Protein AF-A0A482YYC8-F1 (afdb_monomer_lite)

pLDDT: mean 89.74, std 14.78, range [35.66, 98.25]

Foldseek 3Di:
DDDQPWFDKFFPDDDQFFTWIQGPNDIDTDGCVNVVVPNPDDPVVVGPWIHNDVPRIDD

Structure (mmCIF, N/CA/C/O backbone):
data_AF-A0A482YYC8-F1
#
_entry.id   AF-A0A482YYC8-F1
#
loop_
_atom_site.group_PDB
_atom_site.id
_atom_site.type_symbol
_atom_site.label_atom_id
_atom_site.label_alt_id
_atom_site.label_comp_id
_atom_site.label_asym_id
_atom_site.label_entity_id
_atom_site.label_seq_id
_atom_site.pdbx_PDB_ins_code
_atom_site.Cartn_x
_atom_site.Cartn_y
_atom_site.Cartn_z
_atom_site.occupancy
_atom_site.B_iso_or_equiv
_atom_site.auth_seq_id
_atom_site.auth_comp_id
_atom_site.auth_asym_id
_atom_site.auth_atom_id
_atom_site.pdbx_PDB_model_num
ATOM 1 N N . MET A 1 1 ? -0.825 -16.589 -23.262 1.00 35.66 1 MET A N 1
ATOM 2 C CA . MET A 1 1 ? -0.795 -15.139 -23.547 1.00 35.66 1 MET A CA 1
ATOM 3 C C . MET A 1 1 ? -0.113 -14.489 -22.364 1.00 35.66 1 MET A C 1
ATOM 5 O O . MET A 1 1 ? -0.502 -14.790 -21.248 1.00 35.66 1 MET A O 1
ATOM 9 N N . ASN A 1 2 ? 0.964 -13.749 -22.618 1.00 40.91 2 ASN A N 1
ATOM 10 C CA . ASN A 1 2 ? 1.923 -13.295 -21.614 1.00 40.91 2 ASN A CA 1
ATOM 11 C C . ASN A 1 2 ? 1.245 -12.427 -20.553 1.00 40.91 2 ASN A C 1
ATOM 13 O O . ASN A 1 2 ? 0.878 -11.283 -20.823 1.00 40.91 2 ASN A O 1
ATOM 17 N N . GLU A 1 3 ? 1.103 -12.972 -19.350 1.00 48.91 3 GLU A N 1
ATOM 18 C CA . GLU A 1 3 ? 0.878 -12.171 -18.159 1.00 48.91 3 GLU A CA 1
ATOM 19 C C . GLU A 1 3 ? 2.095 -11.252 -18.039 1.00 48.91 3 GLU A C 1
ATOM 21 O O . GLU A 1 3 ? 3.230 -11.719 -17.942 1.00 48.91 3 GLU A O 1
ATOM 26 N N . LYS A 1 4 ? 1.876 -9.939 -18.182 1.00 50.81 4 LYS A N 1
ATOM 27 C CA . LYS A 1 4 ? 2.870 -8.924 -17.823 1.00 50.81 4 LYS A CA 1
ATOM 28 C C . LYS A 1 4 ? 3.393 -9.328 -16.449 1.00 50.81 4 LYS A C 1
ATOM 30 O O . LYS A 1 4 ? 2.586 -9.384 -15.528 1.00 50.81 4 LYS A O 1
ATOM 35 N N . SER A 1 5 ? 4.681 -9.640 -16.337 1.00 54.53 5 SER A N 1
ATOM 36 C CA . SER A 1 5 ? 5.319 -9.990 -15.072 1.00 54.53 5 SER A CA 1
ATOM 37 C C . SER A 1 5 ? 5.131 -8.832 -14.093 1.00 54.53 5 SER A C 1
ATOM 39 O O . SER A 1 5 ? 5.923 -7.895 -14.085 1.00 54.53 5 SER A O 1
ATOM 41 N N . THR A 1 6 ? 4.045 -8.842 -13.321 1.00 57.97 6 THR A N 1
ATOM 42 C CA . THR A 1 6 ? 3.902 -7.987 -12.148 1.00 57.97 6 THR A CA 1
ATOM 43 C C . THR A 1 6 ? 5.039 -8.363 -11.223 1.00 57.97 6 THR A C 1
ATOM 45 O O . THR A 1 6 ? 5.206 -9.539 -10.890 1.00 57.97 6 THR A O 1
ATOM 48 N N . LEU A 1 7 ? 5.853 -7.377 -10.869 1.00 71.00 7 LEU A N 1
ATOM 49 C CA . LEU A 1 7 ? 6.875 -7.568 -9.856 1.00 71.00 7 LEU A CA 1
ATOM 50 C C . LEU A 1 7 ? 6.162 -7.836 -8.522 1.00 71.00 7 LEU A C 1
ATOM 52 O O . LEU A 1 7 ? 5.059 -7.335 -8.282 1.00 71.00 7 LEU A O 1
ATOM 56 N N . ALA A 1 8 ? 6.732 -8.727 -7.712 1.00 84.38 8 ALA A N 1
ATOM 57 C CA . ALA A 1 8 ? 6.108 -9.157 -6.469 1.00 84.38 8 ALA A CA 1
ATOM 58 C C . ALA A 1 8 ? 6.180 -8.017 -5.444 1.00 84.38 8 ALA A C 1
ATOM 60 O O . ALA A 1 8 ? 7.257 -7.714 -4.932 1.00 84.38 8 ALA A O 1
ATOM 61 N N . VAL A 1 9 ? 5.031 -7.403 -5.160 1.00 94.62 9 VAL A N 1
ATOM 62 C CA . VAL A 1 9 ? 4.850 -6.407 -4.102 1.00 94.62 9 VAL A CA 1
ATOM 63 C C . VAL A 1 9 ? 3.773 -6.885 -3.138 1.00 94.62 9 VAL A C 1
ATOM 65 O O . VAL A 1 9 ? 2.750 -7.429 -3.556 1.00 94.62 9 VAL A O 1
ATOM 68 N N . GLU A 1 10 ? 3.998 -6.668 -1.850 1.00 94.81 10 GLU A N 1
ATOM 69 C CA . GLU A 1 10 ? 3.035 -6.968 -0.795 1.00 94.81 10 GLU A CA 1
ATOM 70 C C . GLU A 1 10 ? 3.013 -5.867 0.265 1.00 94.81 10 GLU A C 1
ATOM 72 O O . GLU A 1 10 ? 3.986 -5.138 0.452 1.00 94.81 10 GLU A O 1
ATOM 77 N N . VAL A 1 11 ? 1.897 -5.759 0.984 1.00 96.94 11 VAL A N 1
ATOM 78 C CA . VAL A 1 11 ? 1.816 -4.951 2.204 1.00 96.94 11 VAL A CA 1
ATOM 79 C C . VAL A 1 11 ? 2.227 -5.827 3.383 1.00 96.94 11 VAL A C 1
ATOM 81 O O . VAL A 1 11 ? 1.491 -6.745 3.745 1.00 96.94 11 VAL A O 1
ATOM 84 N N . SER A 1 12 ? 3.377 -5.542 3.996 1.00 96.69 12 SER A N 1
ATOM 85 C CA . SER A 1 12 ? 3.919 -6.348 5.101 1.00 96.69 12 SER A CA 1
ATOM 86 C C . SER A 1 12 ? 3.362 -5.938 6.468 1.00 96.69 12 SER A C 1
ATOM 88 O O . SER A 1 12 ? 3.214 -6.773 7.363 1.00 96.69 12 SER A O 1
ATOM 90 N N . HIS A 1 13 ? 3.025 -4.656 6.646 1.00 96.94 13 HIS A N 1
ATOM 91 C CA . HIS A 1 13 ? 2.501 -4.140 7.908 1.00 96.94 13 HIS A CA 1
ATOM 92 C C . HIS A 1 13 ? 1.594 -2.919 7.715 1.00 96.94 13 HIS A C 1
ATOM 94 O O . HIS A 1 13 ? 1.822 -2.078 6.846 1.00 96.94 13 HIS A O 1
ATOM 100 N N . VAL A 1 14 ? 0.582 -2.795 8.576 1.00 96.50 14 VAL A N 1
ATOM 101 C CA . VAL A 1 14 ? -0.302 -1.626 8.668 1.00 96.50 14 VAL A CA 1
ATOM 102 C C . VAL A 1 14 ? -0.322 -1.170 10.121 1.00 96.50 14 VAL A C 1
ATOM 104 O O . VAL A 1 14 ? -0.592 -1.968 11.018 1.00 96.50 14 VAL A O 1
ATOM 107 N N . SER A 1 15 ? -0.052 0.112 10.356 1.00 95.94 15 SER A N 1
ATOM 108 C CA . SER A 1 15 ? -0.074 0.720 11.690 1.00 95.94 15 SER A CA 1
ATOM 109 C C . SER A 1 15 ? -0.978 1.953 11.734 1.00 95.94 15 SER A C 1
ATOM 111 O O . SER A 1 15 ? -1.586 2.342 10.736 1.00 95.94 15 SER A O 1
ATOM 113 N N . ASN A 1 16 ? -1.011 2.620 12.890 1.00 95.75 16 ASN A N 1
ATOM 114 C CA . 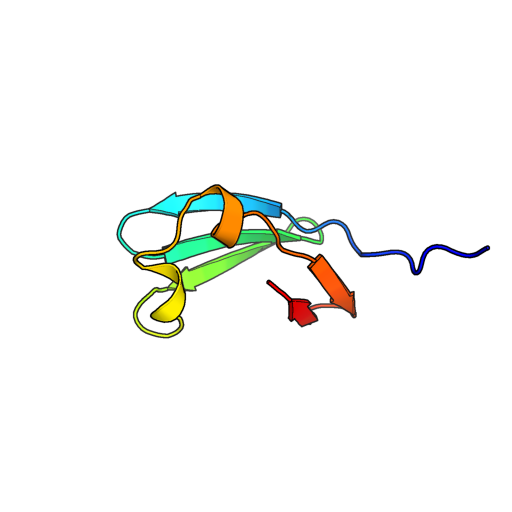ASN A 1 16 ? -1.674 3.914 13.058 1.00 95.75 16 ASN A CA 1
ATOM 115 C C . ASN A 1 16 ? -0.978 5.068 12.310 1.00 95.75 16 ASN A C 1
ATOM 117 O O . ASN A 1 16 ? -1.577 6.131 12.163 1.00 95.75 16 ASN A O 1
ATOM 121 N N . PHE A 1 17 ? 0.267 4.880 11.859 1.00 97.44 17 PHE A N 1
ATOM 122 C CA . PHE A 1 17 ? 1.077 5.932 11.234 1.00 97.44 17 PHE A CA 1
ATOM 123 C C . PHE A 1 17 ? 1.209 5.782 9.718 1.00 97.44 17 PHE A C 1
ATOM 125 O O . PHE A 1 17 ? 1.503 6.759 9.035 1.00 97.44 17 PHE A O 1
ATOM 132 N N . GLY A 1 18 ? 0.999 4.580 9.184 1.00 98.0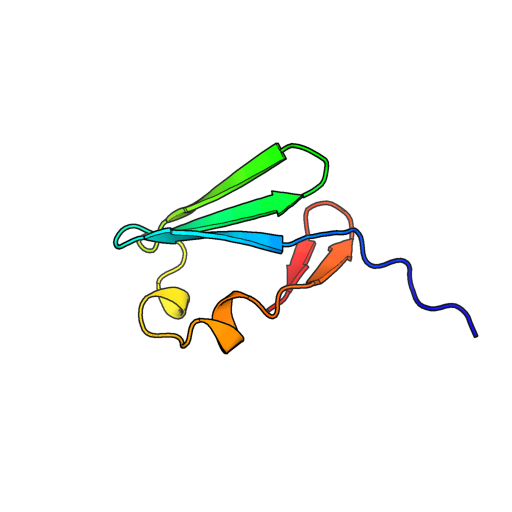0 18 GLY A N 1
ATOM 133 C CA . GLY A 1 18 ? 1.209 4.302 7.771 1.00 98.00 18 GLY A CA 1
ATOM 134 C C . GLY A 1 18 ? 1.232 2.817 7.442 1.00 98.00 18 GLY A C 1
ATOM 135 O O . GLY A 1 18 ? 0.943 1.964 8.293 1.00 98.00 18 GLY A O 1
ATOM 136 N N . VAL A 1 19 ? 1.611 2.541 6.198 1.00 98.00 19 VAL A N 1
ATOM 137 C CA . VAL A 1 19 ? 1.678 1.209 5.586 1.00 98.00 19 VAL A CA 1
ATOM 138 C C . VAL A 1 19 ? 3.120 0.913 5.179 1.00 98.00 19 VAL A C 1
ATOM 140 O O . VAL A 1 19 ? 3.824 1.813 4.725 1.00 98.00 19 VAL A O 1
ATOM 143 N N . TRP A 1 20 ? 3.555 -0.337 5.318 1.00 97.94 20 TRP A N 1
ATOM 144 C CA . TRP A 1 20 ? 4.823 -0.817 4.771 1.00 97.94 20 TRP A CA 1
ATOM 145 C C . TRP A 1 20 ? 4.573 -1.693 3.552 1.00 97.94 20 TRP A C 1
ATOM 147 O O . TRP A 1 20 ? 3.729 -2.591 3.594 1.00 97.94 20 TRP A O 1
ATOM 157 N N . LEU A 1 21 ? 5.334 -1.444 2.490 1.00 97.25 21 LEU A N 1
ATOM 158 C CA . LEU A 1 21 ? 5.435 -2.323 1.334 1.00 97.25 21 LEU A CA 1
ATOM 159 C C . LEU A 1 21 ? 6.730 -3.115 1.391 1.00 97.25 21 LEU A C 1
ATOM 161 O O . LEU A 1 21 ? 7.782 -2.530 1.638 1.00 97.25 21 LEU A O 1
ATOM 165 N N . LEU A 1 22 ? 6.660 -4.405 1.084 1.00 95.75 22 LEU A N 1
ATOM 166 C CA . LEU A 1 22 ? 7.819 -5.221 0.753 1.00 95.75 22 LEU A CA 1
ATOM 167 C C . LEU A 1 22 ? 7.825 -5.449 -0.762 1.00 95.75 22 LEU A C 1
ATOM 169 O O . LEU A 1 22 ? 6.877 -5.986 -1.332 1.00 95.75 22 LEU A O 1
ATOM 173 N N . THR A 1 23 ? 8.895 -5.019 -1.418 1.00 94.75 23 THR A N 1
ATOM 174 C CA . THR A 1 23 ? 9.149 -5.246 -2.850 1.00 94.75 23 THR A CA 1
ATOM 175 C C . THR A 1 23 ? 10.654 -5.341 -3.054 1.00 94.75 23 THR A C 1
ATOM 177 O O . THR A 1 23 ? 11.395 -4.714 -2.309 1.00 94.75 23 THR A O 1
ATOM 180 N N . HIS A 1 24 ? 11.150 -6.129 -4.009 1.00 91.88 24 HIS A N 1
ATOM 181 C CA . HIS A 1 24 ? 12.591 -6.224 -4.331 1.00 91.88 24 HIS A CA 1
ATOM 182 C C . HIS A 1 24 ? 13.534 -6.391 -3.121 1.00 91.88 24 HIS A C 1
ATOM 184 O O . HIS A 1 24 ? 14.633 -5.840 -3.106 1.00 91.88 24 HIS A O 1
ATOM 190 N N .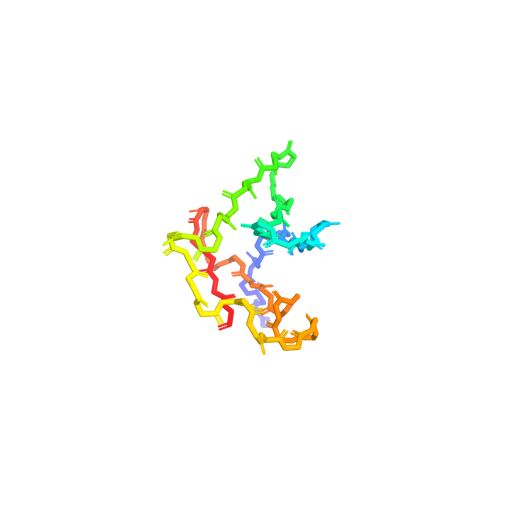 ASN A 1 25 ? 13.112 -7.132 -2.087 1.00 89.38 25 ASN A N 1
ATOM 191 C CA . ASN A 1 25 ? 13.828 -7.283 -0.808 1.00 89.38 25 ASN A CA 1
ATOM 192 C C . ASN A 1 25 ? 14.112 -5.962 -0.057 1.00 89.38 25 ASN A C 1
ATOM 194 O O . ASN A 1 25 ? 15.025 -5.905 0.769 1.00 89.38 25 ASN A O 1
ATOM 198 N N . LYS A 1 26 ? 13.342 -4.905 -0.326 1.00 93.31 26 LYS A N 1
ATOM 199 C CA . LYS A 1 26 ? 13.352 -3.631 0.400 1.00 93.31 26 LYS A CA 1
ATOM 200 C C . LYS A 1 26 ? 11.982 -3.350 1.008 1.00 93.31 26 LYS A C 1
ATOM 202 O O . LYS A 1 26 ? 10.948 -3.682 0.430 1.00 93.31 26 LYS A O 1
ATOM 207 N N . GLU A 1 27 ? 11.997 -2.695 2.163 1.00 95.88 27 GLU A N 1
ATOM 208 C CA . GLU A 1 27 ? 10.793 -2.156 2.785 1.00 95.88 27 GLU A CA 1
ATOM 209 C C . GLU A 1 27 ? 10.652 -0.668 2.475 1.00 95.88 27 GLU A C 1
ATOM 211 O O . GLU A 1 27 ? 11.597 0.108 2.637 1.00 95.88 27 GLU A O 1
ATOM 216 N N . LEU A 1 28 ? 9.459 -0.267 2.044 1.00 96.62 28 LEU A N 1
ATOM 217 C CA . LEU A 1 28 ? 9.095 1.125 1.809 1.00 96.62 28 LEU A CA 1
ATOM 218 C C . LEU A 1 28 ? 8.005 1.520 2.796 1.00 96.62 28 LEU A C 1
ATOM 220 O O . LEU A 1 28 ? 6.953 0.885 2.847 1.00 96.62 28 LEU A O 1
ATOM 224 N N . PHE A 1 29 ? 8.244 2.579 3.566 1.00 97.62 29 PHE A N 1
ATOM 225 C CA . PHE A 1 29 ? 7.241 3.127 4.469 1.00 97.62 29 PHE A CA 1
ATOM 226 C C . PHE A 1 29 ? 6.455 4.249 3.791 1.00 97.62 29 PHE A C 1
ATOM 228 O O . PHE A 1 29 ? 7.031 5.193 3.253 1.00 97.62 29 PHE A O 1
ATOM 235 N N . MET A 1 30 ? 5.132 4.152 3.862 1.00 97.25 30 MET A N 1
ATOM 236 C CA . MET A 1 30 ? 4.185 5.128 3.344 1.00 97.25 30 MET A CA 1
ATOM 237 C C . MET A 1 30 ? 3.402 5.750 4.507 1.00 97.25 30 MET A C 1
ATOM 239 O O . MET A 1 30 ? 2.418 5.155 4.968 1.00 97.25 30 MET A O 1
ATOM 243 N N . PRO A 1 31 ? 3.823 6.923 5.013 1.00 98.25 31 PRO A N 1
ATOM 244 C CA . PRO A 1 31 ? 3.146 7.589 6.120 1.00 98.25 31 PRO A CA 1
ATOM 245 C C . PRO A 1 31 ? 1.778 8.134 5.693 1.00 98.25 31 PRO A C 1
ATOM 247 O O . PRO A 1 31 ? 1.621 8.678 4.603 1.00 98.25 31 PRO A O 1
ATOM 250 N N . TYR A 1 32 ? 0.778 8.077 6.573 1.00 97.69 32 TYR A N 1
ATOM 251 C CA . TYR A 1 32 ? -0.543 8.657 6.289 1.00 97.69 32 TYR A CA 1
ATOM 252 C C . TYR A 1 32 ? -0.538 10.186 6.166 1.00 97.69 32 TYR A C 1
ATOM 254 O O . TYR A 1 32 ? -1.517 10.749 5.684 1.00 97.69 32 TYR A O 1
ATOM 262 N N . GLU A 1 33 ? 0.522 10.861 6.614 1.00 98.00 33 GLU A N 1
ATOM 263 C CA . GLU A 1 33 ? 0.699 12.303 6.404 1.00 98.00 33 GLU A CA 1
ATOM 264 C C . GLU A 1 33 ? 0.866 12.633 4.912 1.00 98.00 33 GLU A C 1
ATOM 266 O O . GLU A 1 33 ? 0.257 13.588 4.434 1.00 98.00 33 GLU A O 1
ATOM 271 N N . ASP A 1 34 ? 1.58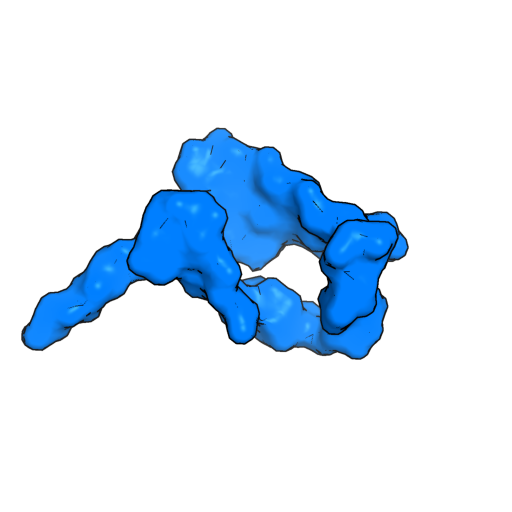3 11.780 4.172 1.00 98.06 34 ASP A N 1
ATOM 272 C CA . ASP A 1 34 ? 1.802 11.926 2.728 1.00 98.06 34 ASP A CA 1
ATOM 273 C C . ASP A 1 34 ? 0.762 11.153 1.898 1.00 98.06 34 ASP A C 1
ATOM 275 O O . ASP A 1 34 ? 0.389 11.571 0.801 1.00 98.06 34 ASP A O 1
ATOM 279 N N . PHE A 1 35 ? 0.249 10.040 2.437 1.00 96.75 35 PHE A N 1
ATOM 280 C CA . PHE A 1 35 ? -0.700 9.137 1.776 1.00 96.75 35 PHE A CA 1
ATOM 281 C C . PHE A 1 35 ? -2.018 8.999 2.571 1.00 96.75 35 PHE A C 1
ATOM 283 O O . PHE A 1 35 ? -2.388 7.897 3.002 1.00 96.75 35 PHE A O 1
ATOM 290 N N . PRO A 1 36 ? -2.770 10.096 2.795 1.00 96.44 36 PRO A N 1
ATOM 291 C CA . PRO A 1 36 ? -3.915 10.116 3.712 1.00 96.44 36 PRO A CA 1
ATOM 292 C C . PRO A 1 36 ? -5.088 9.237 3.267 1.00 96.44 36 PRO A C 1
ATOM 294 O O . PRO A 1 36 ? -5.915 8.846 4.094 1.00 96.44 36 PRO A O 1
ATOM 297 N N . TRP A 1 37 ? -5.163 8.887 1.981 1.00 95.19 37 TRP A N 1
ATOM 298 C CA . TRP A 1 37 ? -6.229 8.050 1.429 1.00 95.19 37 TRP A CA 1
ATOM 299 C C . TRP A 1 37 ? -6.221 6.611 1.951 1.00 95.19 37 TRP A C 1
ATOM 301 O O . TRP A 1 37 ? -7.248 5.951 1.839 1.00 95.19 37 TRP A O 1
ATOM 311 N N . PHE A 1 38 ? -5.137 6.124 2.568 1.00 95.38 38 PHE A N 1
ATOM 312 C CA . PHE A 1 38 ? -5.118 4.791 3.186 1.00 95.38 38 PHE A CA 1
ATOM 313 C C . PHE A 1 38 ? -5.678 4.753 4.614 1.00 95.38 38 PHE A C 1
ATOM 315 O O . PHE A 1 38 ? -6.095 3.691 5.068 1.00 95.38 38 PHE A O 1
ATOM 322 N N . LYS A 1 39 ? -5.748 5.892 5.315 1.00 92.94 39 LYS A N 1
ATOM 323 C CA . LYS A 1 39 ? -6.000 5.955 6.769 1.00 92.94 39 LYS A CA 1
ATOM 324 C C . LYS A 1 39 ? -7.306 5.289 7.227 1.00 92.94 39 LYS A C 1
ATOM 326 O O . LYS A 1 39 ? -7.368 4.779 8.339 1.00 92.94 39 LYS A O 1
ATOM 331 N N . ASN A 1 40 ? -8.336 5.297 6.380 1.00 93.25 40 ASN A N 1
ATOM 332 C CA . ASN A 1 40 ? -9.664 4.752 6.688 1.00 93.25 40 ASN A CA 1
ATOM 333 C C . ASN A 1 40 ? -10.090 3.631 5.723 1.00 93.25 40 ASN A C 1
ATOM 335 O O . ASN A 1 40 ? -11.275 3.312 5.630 1.00 93.25 40 ASN A O 1
ATOM 339 N N . GLN A 1 41 ? -9.144 3.056 4.979 1.00 95.88 41 GLN A N 1
ATOM 340 C CA . GLN A 1 41 ? -9.438 1.989 4.027 1.00 95.88 41 GLN A CA 1
ATOM 341 C C . GLN A 1 41 ? -9.462 0.628 4.720 1.00 95.88 41 GLN A C 1
ATOM 343 O O . GLN A 1 41 ? -8.775 0.385 5.710 1.00 95.88 41 GLN A O 1
ATOM 348 N N . THR A 1 42 ? -10.262 -0.291 4.178 1.00 96.62 42 THR A N 1
ATOM 349 C CA . THR A 1 42 ? -10.237 -1.685 4.636 1.00 96.62 42 THR A CA 1
ATOM 350 C C . THR A 1 42 ? -8.877 -2.313 4.343 1.00 96.62 42 THR A C 1
ATOM 352 O O . THR A 1 42 ? -8.259 -1.991 3.328 1.00 96.62 42 THR A O 1
ATOM 355 N N . VAL A 1 43 ? -8.454 -3.269 5.174 1.00 94.06 43 VAL A N 1
ATOM 356 C CA . VAL A 1 43 ? -7.216 -4.033 4.938 1.00 94.06 43 VAL A CA 1
ATOM 357 C C . VAL A 1 43 ? -7.192 -4.602 3.519 1.00 94.06 43 VAL A C 1
ATOM 359 O O . VAL A 1 43 ? -6.212 -4.405 2.820 1.00 94.06 43 VAL A O 1
ATOM 362 N N . ASN A 1 44 ? -8.303 -5.188 3.057 1.00 95.81 44 ASN A N 1
ATOM 363 C CA . ASN A 1 44 ? -8.409 -5.761 1.712 1.00 95.81 44 ASN A CA 1
ATOM 364 C C . ASN A 1 44 ? -8.125 -4.736 0.595 1.00 95.81 44 ASN A C 1
ATOM 366 O O . ASN A 1 44 ? -7.457 -5.050 -0.384 1.00 95.81 44 ASN A O 1
ATOM 370 N N . ALA A 1 45 ? -8.602 -3.498 0.749 1.00 96.00 45 ALA A N 1
ATOM 371 C CA . ALA A 1 45 ? -8.328 -2.434 -0.215 1.00 96.00 45 ALA A CA 1
ATOM 372 C C . ALA A 1 45 ? -6.854 -1.993 -0.186 1.00 96.00 45 ALA A C 1
ATOM 374 O O . ALA A 1 45 ? -6.273 -1.744 -1.235 1.00 96.00 45 ALA A O 1
ATOM 375 N N . ILE A 1 46 ? -6.239 -1.921 1.000 1.00 96.06 46 ILE A N 1
ATOM 376 C CA . ILE A 1 46 ? -4.829 -1.528 1.161 1.00 96.06 46 ILE A CA 1
ATOM 377 C C . ILE A 1 46 ? -3.892 -2.612 0.612 1.00 96.06 46 ILE A C 1
ATOM 379 O O . ILE A 1 46 ? -2.882 -2.293 -0.007 1.00 96.06 46 ILE A O 1
ATOM 383 N N . THR A 1 47 ? -4.224 -3.889 0.812 1.00 94.75 47 THR A N 1
ATOM 384 C CA . THR A 1 47 ? -3.396 -5.028 0.385 1.00 94.75 47 THR A CA 1
ATOM 385 C C . THR A 1 47 ? -3.517 -5.354 -1.103 1.00 94.75 47 THR A C 1
ATOM 387 O O . THR A 1 47 ? -2.718 -6.135 -1.609 1.00 94.75 47 THR A O 1
ATOM 390 N N . ASN A 1 48 ? -4.491 -4.784 -1.819 1.00 95.38 48 ASN A N 1
ATOM 391 C CA . ASN A 1 48 ? -4.680 -4.993 -3.259 1.00 95.38 48 ASN A CA 1
ATOM 392 C C . ASN A 1 48 ? -3.710 -4.137 -4.095 1.00 95.38 48 ASN A C 1
ATOM 394 O O . ASN A 1 48 ? -4.122 -3.385 -4.971 1.00 95.38 48 ASN A O 1
ATOM 39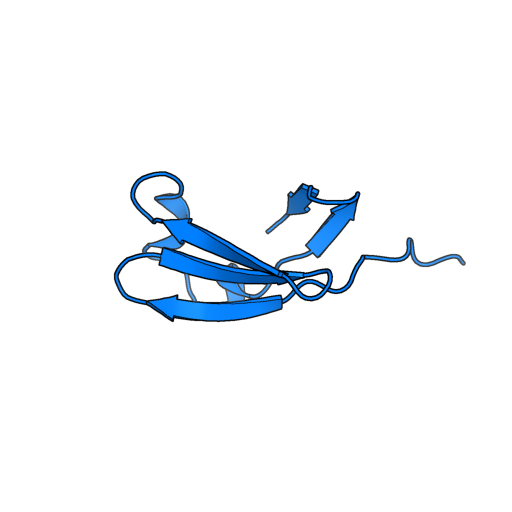8 N N . VAL A 1 49 ? -2.415 -4.240 -3.810 1.00 94.75 49 VAL A N 1
ATOM 399 C CA . VAL A 1 49 ? -1.365 -3.486 -4.499 1.00 94.75 49 VAL A CA 1
ATOM 400 C C . VAL A 1 49 ? -0.745 -4.311 -5.628 1.00 94.75 49 VAL A C 1
ATOM 402 O O . VAL A 1 49 ? -0.595 -5.529 -5.527 1.00 94.75 49 VAL A O 1
ATOM 405 N N . LYS A 1 50 ? -0.378 -3.646 -6.724 1.00 94.44 50 LYS A N 1
ATOM 406 C CA . LYS A 1 50 ? 0.353 -4.217 -7.860 1.00 94.44 50 LYS A CA 1
ATOM 407 C C . LYS A 1 50 ? 1.486 -3.293 -8.274 1.00 94.44 50 LYS A C 1
ATOM 409 O O . LYS A 1 50 ? 1.317 -2.079 -8.309 1.00 94.44 50 LYS A O 1
ATOM 414 N N . GLU A 1 51 ? 2.609 -3.870 -8.675 1.00 93.75 51 GLU A N 1
ATOM 415 C CA . GLU A 1 51 ? 3.732 -3.136 -9.253 1.00 93.75 51 GLU A CA 1
ATOM 416 C C . GLU A 1 51 ? 3.728 -3.329 -10.775 1.00 93.75 51 GLU A C 1
ATOM 418 O O . GLU A 1 51 ? 3.965 -4.431 -11.282 1.00 93.75 51 GLU A O 1
ATOM 423 N N . LEU A 1 52 ? 3.374 -2.270 -11.513 1.00 90.44 52 LEU A N 1
ATOM 424 C CA . LEU A 1 52 ? 3.244 -2.330 -12.980 1.00 90.44 52 LEU A CA 1
ATOM 425 C C . LEU A 1 52 ? 4.577 -2.093 -13.705 1.00 90.44 52 LEU A C 1
ATOM 427 O O . LEU A 1 52 ? 4.738 -2.528 -14.849 1.00 90.44 52 LEU A O 1
ATOM 431 N N . SER A 1 53 ? 5.504 -1.405 -13.044 1.00 89.19 53 S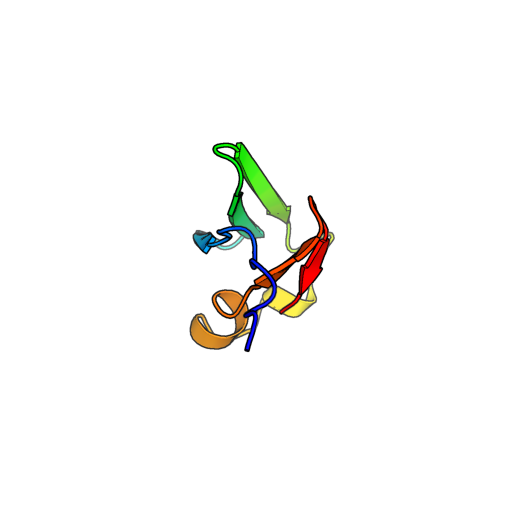ER A N 1
ATOM 432 C CA . SER A 1 53 ? 6.913 -1.219 -13.402 1.00 89.19 53 SER A CA 1
ATOM 433 C C . SER A 1 53 ? 7.701 -0.955 -12.122 1.00 89.19 53 SER A C 1
ATOM 435 O O . SER A 1 53 ? 7.093 -0.605 -11.115 1.00 89.19 53 SER A O 1
ATOM 437 N N . GLU A 1 54 ? 9.026 -1.097 -12.169 1.00 89.81 54 GLU A N 1
ATOM 438 C CA . GLU A 1 54 ? 9.898 -0.896 -11.005 1.00 89.81 54 GLU A CA 1
ATOM 439 C C . GLU A 1 54 ? 9.570 0.420 -10.279 1.00 89.81 54 GLU A C 1
ATOM 441 O O . GLU A 1 54 ? 9.516 1.485 -10.903 1.00 89.81 54 GLU A O 1
ATOM 446 N N . ASP A 1 55 ? 9.269 0.319 -8.984 1.00 89.94 55 ASP A N 1
ATOM 447 C CA . ASP A 1 55 ? 8.897 1.427 -8.092 1.00 89.94 55 ASP A CA 1
ATOM 448 C C . ASP A 1 55 ? 7.617 2.201 -8.472 1.00 89.94 55 ASP A C 1
ATOM 450 O O . ASP A 1 55 ? 7.369 3.299 -7.971 1.00 89.94 55 ASP A O 1
ATOM 454 N N . HIS A 1 56 ? 6.763 1.627 -9.325 1.00 92.06 56 HIS A N 1
ATOM 455 C CA . HIS A 1 56 ? 5.458 2.188 -9.689 1.00 92.06 56 HIS A CA 1
ATOM 456 C C . HIS A 1 56 ? 4.321 1.279 -9.214 1.00 92.06 56 HIS A C 1
ATOM 458 O O . HIS A 1 56 ? 3.934 0.308 -9.880 1.00 92.06 56 HIS A O 1
ATOM 464 N N . PHE A 1 57 ? 3.767 1.639 -8.056 1.00 93.75 57 PHE A N 1
ATOM 465 C CA . PHE A 1 57 ? 2.721 0.891 -7.363 1.00 93.75 57 PHE A CA 1
ATOM 466 C C . PHE A 1 57 ? 1.324 1.434 -7.666 1.00 93.75 57 PHE A C 1
ATOM 468 O O . PHE A 1 57 ? 1.104 2.644 -7.744 1.00 93.75 57 PHE A O 1
ATOM 475 N N . TYR A 1 58 ? 0.375 0.516 -7.804 1.00 93.44 58 TYR A N 1
ATOM 476 C CA . TYR A 1 58 ? -1.029 0.785 -8.076 1.00 93.44 58 TYR A CA 1
ATOM 477 C C . TYR A 1 58 ? -1.886 0.014 -7.077 1.00 93.44 58 TYR A C 1
ATOM 479 O O . TYR A 1 58 ? -1.668 -1.180 -6.886 1.00 93.44 58 TYR A O 1
ATOM 487 N N . TRP A 1 59 ? -2.856 0.701 -6.479 1.00 93.38 59 TRP A N 1
ATOM 488 C CA . TRP A 1 59 ? -3.885 0.136 -5.603 1.00 93.38 59 TRP A CA 1
ATOM 489 C C . TRP A 1 59 ? -5.233 0.090 -6.323 1.00 93.38 59 TRP A C 1
ATOM 491 O O . TRP A 1 59 ? -5.511 1.051 -7.079 1.00 93.38 59 TRP A O 1
#

Sequence (59 aa):
MNEKSTLAVEVSHVSNFGVWLLTHNKELFMPYEDFPWFKNQTVNAITNVKELSEDHFYW

Radius of gyration: 11.92 Å; chains: 1; bounding box: 24×27×37 Å

Secondary structure (DSSP, 8-state):
------B-EEEEEE-SSEEEEEETTEEEEEETTT-GGGTT--HHHHH--EEEETTEEE-